Protein AF-V8N412-F1 (afdb_monomer)

Sequence (104 aa):
SGSGHDIRVLETNYDEYALLWDTITKGADTFTMVTLYGRGSGASPALLQKQLRPELLAKFTQTALSQGLAQEDILILPRSGEGVWRAGLAGAGLVVGARWRGLF

pLDDT: mean 70.29, std 17.59, range [34.22, 91.12]

Organism: Ophiophagus hannah (NCBI:txid8665)

Foldseek 3Di:
DDKDKDKDFPDDPPPFKTWIWIWIHDPPWIKIKIKIWTADPDPDLVCRVVRCPVVNVVVSQVVCVVVPFDPVQKDQDRLPDPVCVVVVNNRIRMIMRMDIDDDD

Radius of gyration: 14.3 Å; Cα contacts (8 Å, |Δi|>4): 175; chains: 1; bounding box: 31×26×38 Å

Structure (mmCIF, N/CA/C/O backbone):
data_AF-V8N412-F1
#
_entry.id   AF-V8N412-F1
#
loop_
_atom_site.group_PDB
_atom_site.id
_atom_site.type_symbol
_atom_site.label_atom_id
_atom_site.label_alt_id
_atom_site.label_comp_id
_atom_site.label_asym_id
_atom_site.label_entity_id
_atom_site.label_seq_id
_atom_site.pdbx_PDB_ins_code
_atom_site.Cartn_x
_atom_site.Cartn_y
_atom_site.Cartn_z
_atom_site.occupancy
_atom_site.B_iso_or_equiv
_atom_site.auth_seq_id
_atom_site.auth_comp_id
_atom_site.auth_asym_id
_atom_site.auth_atom_id
_atom_site.pdbx_PDB_model_num
ATOM 1 N N . SER A 1 1 ? 2.601 -8.837 26.308 1.00 54.44 1 SER A N 1
ATOM 2 C CA . SER A 1 1 ? 1.429 -8.474 25.487 1.00 54.44 1 SER A CA 1
ATOM 3 C C . SER A 1 1 ? 1.781 -8.684 24.029 1.00 54.44 1 SER A C 1
ATOM 5 O O . SER A 1 1 ? 2.810 -8.165 23.611 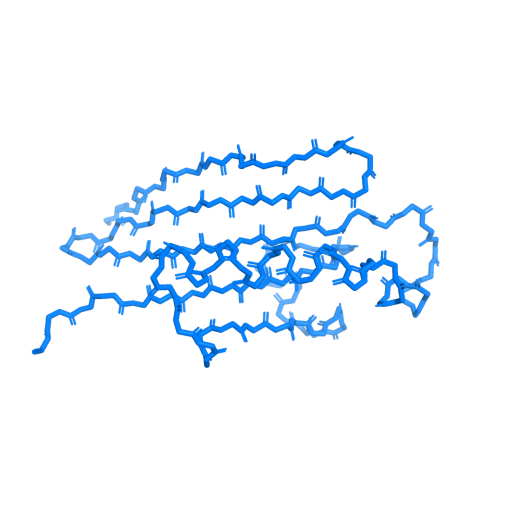1.00 54.44 1 SER A O 1
ATOM 7 N N . GLY A 1 2 ? 1.017 -9.495 23.296 1.00 69.69 2 GLY A N 1
ATOM 8 C CA . GLY A 1 2 ? 1.238 -9.710 21.861 1.00 69.69 2 GLY A CA 1
ATOM 9 C C . GLY A 1 2 ? 0.647 -8.572 21.030 1.00 69.69 2 GLY A C 1
ATOM 10 O O . GLY A 1 2 ? -0.277 -7.900 21.487 1.00 69.69 2 GLY A O 1
ATOM 11 N N . SER A 1 3 ? 1.186 -8.344 19.837 1.00 75.56 3 SER A N 1
ATOM 12 C CA . SER A 1 3 ? 0.517 -7.564 18.794 1.00 75.56 3 SER A CA 1
ATOM 13 C C . SER A 1 3 ? -0.153 -8.515 17.806 1.00 75.56 3 SER A C 1
ATOM 15 O O . SER A 1 3 ? 0.418 -9.547 17.454 1.00 75.56 3 SER A O 1
ATOM 17 N N . GLY A 1 4 ? -1.378 -8.186 17.398 1.00 83.88 4 GLY A N 1
ATOM 18 C CA . GLY A 1 4 ? -2.071 -8.862 16.303 1.00 83.88 4 GLY A CA 1
ATOM 19 C C . GLY A 1 4 ? -1.757 -8.156 14.990 1.00 83.88 4 GLY A C 1
ATOM 20 O O . GLY A 1 4 ? -1.748 -6.929 14.963 1.00 83.88 4 GLY A O 1
ATOM 21 N N . HIS A 1 5 ? -1.489 -8.914 13.932 1.00 84.88 5 HIS A N 1
ATOM 22 C CA . HIS A 1 5 ? -1.239 -8.386 12.588 1.00 84.88 5 HIS A CA 1
ATOM 23 C C . HIS A 1 5 ? -2.239 -9.040 11.631 1.00 84.88 5 HIS A C 1
ATOM 25 O O . HIS A 1 5 ? -2.317 -10.269 11.588 1.00 84.88 5 HIS A O 1
ATOM 31 N N . ASP A 1 6 ? -3.014 -8.240 10.902 1.00 87.69 6 ASP A N 1
ATOM 32 C CA . ASP A 1 6 ? -3.846 -8.684 9.774 1.00 87.69 6 ASP A CA 1
ATOM 33 C C . ASP A 1 6 ? -3.193 -8.175 8.489 1.00 87.69 6 ASP A C 1
ATOM 35 O O . ASP A 1 6 ? -3.386 -7.026 8.087 1.00 87.69 6 ASP A O 1
ATOM 39 N N . ILE A 1 7 ? -2.379 -9.044 7.884 1.00 88.06 7 ILE A N 1
ATOM 40 C CA . ILE A 1 7 ? -1.616 -8.756 6.670 1.00 88.06 7 ILE A CA 1
ATOM 41 C C . ILE A 1 7 ? -2.366 -9.319 5.467 1.00 88.06 7 ILE A C 1
ATOM 43 O O . ILE A 1 7 ? -2.641 -10.519 5.387 1.00 88.06 7 ILE A O 1
ATOM 47 N N . ARG A 1 8 ? -2.610 -8.467 4.472 1.00 90.69 8 ARG A N 1
ATOM 48 C CA . ARG A 1 8 ? -3.240 -8.833 3.204 1.00 90.69 8 ARG A CA 1
ATOM 49 C C . ARG A 1 8 ? -2.365 -8.426 2.035 1.00 90.69 8 ARG A C 1
ATOM 51 O O . ARG A 1 8 ? -1.895 -7.293 1.948 1.00 90.69 8 ARG A O 1
ATOM 58 N N . VAL A 1 9 ? -2.190 -9.349 1.097 1.00 91.12 9 VAL A N 1
ATOM 59 C CA . VAL A 1 9 ? -1.598 -9.037 -0.203 1.00 91.12 9 VAL A CA 1
ATOM 60 C C . VAL A 1 9 ? -2.688 -8.400 -1.054 1.00 91.12 9 VAL A C 1
ATOM 62 O O . VAL A 1 9 ? -3.677 -9.052 -1.378 1.00 91.12 9 VAL A O 1
ATOM 65 N N . LEU A 1 10 ? -2.521 -7.121 -1.380 1.00 90.38 10 LEU A N 1
ATOM 66 C CA . LEU A 1 10 ? -3.453 -6.398 -2.242 1.00 90.38 10 LEU A CA 1
ATOM 67 C C . LEU A 1 10 ? -3.180 -6.705 -3.710 1.00 90.38 10 LEU A C 1
ATOM 69 O O . LEU A 1 10 ? -4.103 -6.922 -4.488 1.00 90.38 10 LEU A O 1
ATOM 73 N N . GLU A 1 11 ? -1.902 -6.726 -4.084 1.00 90.00 11 GLU A N 1
ATOM 74 C CA . GLU A 1 11 ? -1.481 -6.999 -5.450 1.00 90.00 11 GLU A CA 1
ATOM 75 C C . GLU A 1 11 ? -0.065 -7.566 -5.460 1.00 90.00 11 GLU A C 1
ATOM 77 O O . GLU A 1 11 ? 0.793 -7.158 -4.681 1.00 90.00 11 GLU A O 1
ATOM 82 N N . THR A 1 12 ? 0.204 -8.509 -6.349 1.00 88.69 12 THR A N 1
ATOM 83 C CA . THR A 1 12 ? 1.542 -9.054 -6.558 1.00 88.69 12 THR A CA 1
ATOM 84 C C . THR A 1 12 ? 1.590 -9.685 -7.938 1.00 88.69 12 THR A C 1
ATOM 86 O O . THR A 1 12 ? 0.612 -10.292 -8.373 1.00 88.69 12 THR A O 1
ATOM 89 N N . ASN A 1 13 ? 2.724 -9.563 -8.621 1.00 82.44 13 ASN A N 1
ATOM 90 C CA . ASN A 1 13 ? 3.019 -10.392 -9.789 1.00 82.44 13 ASN A CA 1
ATOM 91 C C . ASN A 1 13 ? 3.985 -11.535 -9.451 1.00 82.44 13 ASN A C 1
ATOM 93 O O . ASN A 1 13 ? 4.419 -12.234 -10.356 1.00 82.44 13 ASN A O 1
ATOM 97 N N . TYR A 1 14 ? 4.311 -11.717 -8.163 1.00 79.00 14 TYR A N 1
ATOM 98 C CA . TYR A 1 14 ? 5.242 -12.699 -7.586 1.00 79.00 14 TYR A CA 1
ATOM 99 C C . TYR A 1 14 ? 6.711 -12.567 -8.009 1.00 79.00 14 TYR A C 1
ATOM 101 O O . TYR A 1 14 ? 7.597 -12.844 -7.194 1.00 79.00 14 TYR A O 1
ATOM 109 N N . ASP A 1 15 ? 6.963 -12.091 -9.222 1.00 74.25 15 ASP A N 1
ATOM 110 C CA . ASP A 1 15 ? 8.281 -12.000 -9.837 1.00 74.25 15 ASP A CA 1
ATOM 111 C C . ASP A 1 15 ? 9.014 -10.707 -9.471 1.00 74.25 15 ASP A C 1
ATOM 113 O O . ASP A 1 15 ? 10.211 -10.723 -9.183 1.00 74.25 15 ASP A O 1
ATOM 117 N N . GLU A 1 16 ? 8.300 -9.580 -9.440 1.00 74.56 16 G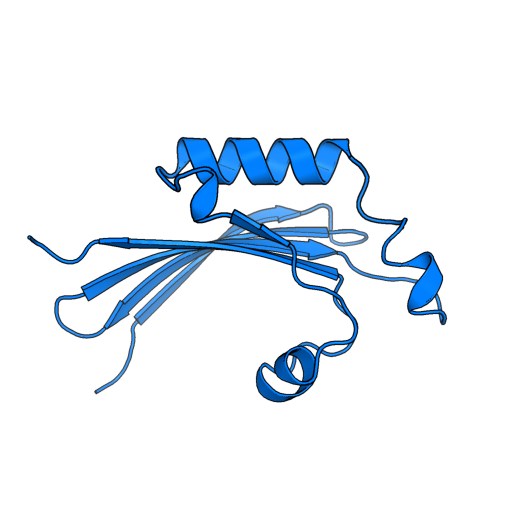LU A N 1
ATOM 118 C CA . GLU A 1 16 ? 8.906 -8.248 -9.355 1.00 74.56 16 GLU A CA 1
ATOM 119 C C . GLU A 1 16 ? 8.471 -7.466 -8.120 1.00 74.56 16 GLU A C 1
ATOM 121 O O . GLU A 1 16 ? 9.267 -6.697 -7.582 1.00 74.56 16 GLU A O 1
ATOM 126 N N . TYR A 1 17 ? 7.228 -7.620 -7.660 1.00 82.19 17 TYR A N 1
ATOM 127 C CA . TYR A 1 17 ? 6.751 -6.874 -6.500 1.00 82.19 17 TYR A CA 1
ATOM 128 C C . TYR A 1 17 ? 5.611 -7.555 -5.757 1.00 82.19 17 TYR A C 1
ATOM 130 O O . TYR A 1 17 ? 4.885 -8.378 -6.309 1.00 82.19 17 TYR A O 1
ATOM 138 N N . ALA A 1 18 ? 5.433 -7.125 -4.511 1.00 85.81 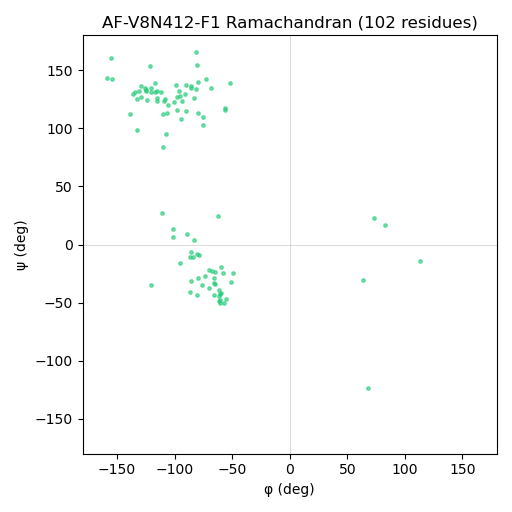18 ALA A N 1
ATOM 139 C CA . ALA A 1 18 ? 4.230 -7.346 -3.729 1.00 85.81 18 ALA A CA 1
ATOM 140 C C . ALA A 1 18 ? 3.826 -6.039 -3.037 1.00 85.81 18 ALA A C 1
ATOM 142 O O . ALA A 1 18 ? 4.655 -5.384 -2.403 1.00 85.81 18 ALA A O 1
ATOM 143 N N . LEU A 1 19 ? 2.553 -5.679 -3.159 1.00 88.81 19 LEU A N 1
ATOM 144 C CA . LEU A 1 19 ? 1.896 -4.584 -2.462 1.00 88.81 19 LEU A CA 1
ATOM 145 C C . LEU A 1 19 ? 0.997 -5.174 -1.377 1.00 88.81 19 LEU A C 1
ATOM 147 O O . LEU A 1 19 ? 0.088 -5.958 -1.660 1.00 88.81 19 LEU A O 1
ATOM 151 N N . LEU A 1 20 ? 1.264 -4.800 -0.133 1.00 90.06 20 LEU A N 1
ATOM 152 C CA . LEU A 1 20 ? 0.579 -5.320 1.037 1.00 90.06 20 LEU A CA 1
ATOM 153 C C . LEU A 1 20 ? -0.090 -4.197 1.809 1.00 90.06 20 LEU A C 1
ATOM 155 O O . LEU A 1 20 ? 0.365 -3.052 1.804 1.00 90.06 20 LEU A O 1
ATOM 159 N N . TRP A 1 21 ? -1.142 -4.577 2.514 1.00 87.88 21 TRP A N 1
ATOM 160 C CA . TRP A 1 21 ? -1.781 -3.793 3.549 1.00 87.88 21 TRP A CA 1
ATOM 161 C C . TRP A 1 21 ? -1.736 -4.582 4.848 1.00 87.88 21 TRP A C 1
ATOM 163 O O . TRP A 1 21 ? -1.995 -5.782 4.849 1.00 87.88 21 TRP A O 1
ATOM 173 N N . ASP A 1 22 ? -1.381 -3.912 5.931 1.00 88.31 22 ASP A N 1
ATOM 174 C CA . ASP A 1 22 ? -1.275 -4.501 7.255 1.00 88.31 22 ASP A CA 1
ATOM 175 C C . ASP A 1 22 ? -2.013 -3.625 8.265 1.00 88.31 22 ASP A C 1
ATOM 177 O O . ASP A 1 22 ? -1.858 -2.398 8.290 1.00 88.31 22 ASP A O 1
ATOM 181 N N . THR A 1 23 ? -2.831 -4.273 9.088 1.00 87.62 23 THR A N 1
ATOM 182 C CA . THR A 1 23 ? -3.429 -3.672 10.275 1.00 87.62 23 THR A CA 1
ATOM 183 C C . THR A 1 23 ? -2.807 -4.291 11.514 1.00 87.62 23 THR A C 1
ATOM 185 O O . THR A 1 23 ? -3.053 -5.453 11.845 1.00 87.62 23 THR A O 1
ATOM 188 N N . ILE A 1 24 ? -2.048 -3.481 12.244 1.00 85.50 24 ILE A N 1
ATOM 189 C CA . ILE A 1 24 ? -1.367 -3.901 13.464 1.00 85.50 24 ILE A CA 1
ATOM 190 C C . ILE A 1 24 ? -2.185 -3.414 14.652 1.00 85.50 24 ILE A C 1
ATOM 192 O O . ILE A 1 24 ? -2.412 -2.218 14.805 1.00 85.50 24 ILE A O 1
ATOM 196 N N . THR A 1 25 ? -2.600 -4.328 15.522 1.00 86.06 25 THR A N 1
ATOM 197 C CA . THR A 1 25 ? -3.303 -4.006 16.769 1.00 86.06 25 THR A CA 1
ATOM 198 C C . THR A 1 25 ? -2.391 -4.284 17.956 1.00 86.06 25 THR A C 1
ATOM 200 O O . THR A 1 25 ? -1.900 -5.403 18.134 1.00 86.06 25 THR A O 1
ATOM 203 N N . LYS A 1 26 ? -2.154 -3.273 18.795 1.00 81.94 26 LYS A N 1
ATOM 204 C CA . LYS A 1 26 ? -1.335 -3.378 20.008 1.00 81.94 26 LYS A CA 1
ATOM 205 C C . LYS A 1 26 ? -2.072 -2.730 21.178 1.00 81.94 26 LYS A C 1
ATOM 207 O O . LYS A 1 26 ? -2.027 -1.521 21.363 1.00 81.94 26 LYS A O 1
ATOM 212 N N . GLY A 1 27 ? -2.730 -3.545 22.000 1.00 82.94 27 GLY A N 1
ATOM 213 C CA . GLY A 1 27 ? -3.590 -3.027 23.068 1.00 82.94 27 GLY A CA 1
ATOM 214 C C . GLY A 1 27 ? -4.827 -2.346 22.479 1.00 82.94 27 GLY A C 1
ATOM 215 O O . GLY A 1 27 ? -5.554 -2.982 21.724 1.00 82.94 27 GLY A O 1
ATOM 216 N N . ALA A 1 28 ? -5.051 -1.075 22.819 1.00 78.69 28 ALA A N 1
ATOM 217 C CA . ALA A 1 28 ? -6.118 -0.256 22.233 1.00 78.69 28 ALA A CA 1
ATOM 218 C C . ALA A 1 28 ? -5.696 0.441 20.925 1.00 78.69 28 ALA A C 1
ATOM 220 O O . ALA A 1 28 ? -6.541 0.993 20.224 1.00 78.69 28 ALA A O 1
ATOM 221 N N . ASP A 1 29 ? -4.403 0.412 20.591 1.00 80.44 29 ASP A N 1
ATOM 222 C CA . ASP A 1 29 ? -3.869 1.114 19.430 1.00 80.44 29 ASP A CA 1
ATOM 223 C C . ASP A 1 29 ? -3.995 0.266 18.167 1.00 80.44 29 ASP A C 1
ATOM 225 O O . ASP A 1 29 ? -3.659 -0.923 18.162 1.00 80.44 29 ASP A O 1
ATOM 229 N N . THR A 1 30 ? -4.425 0.905 17.079 1.00 81.88 30 THR A N 1
ATOM 230 C CA . THR A 1 30 ? -4.445 0.316 15.737 1.00 81.88 30 THR A CA 1
ATOM 231 C C . THR A 1 30 ? -3.581 1.148 14.796 1.00 81.88 30 THR A C 1
ATOM 233 O O . THR A 1 30 ? -3.700 2.373 14.730 1.00 81.88 30 THR A O 1
ATOM 236 N N . PHE A 1 31 ? -2.710 0.471 14.057 1.00 82.94 31 PHE A N 1
ATOM 237 C CA . PHE A 1 31 ? -1.819 1.057 13.067 1.00 82.94 31 PHE A CA 1
ATOM 238 C C . PHE A 1 31 ? -2.173 0.494 11.700 1.00 82.94 31 PHE A C 1
ATOM 240 O O . PHE A 1 31 ? -2.418 -0.704 11.564 1.00 82.94 31 PHE A O 1
ATOM 247 N N . THR A 1 32 ? -2.158 1.356 10.691 1.00 83.12 32 THR A N 1
ATOM 248 C CA . THR A 1 32 ? -2.322 0.941 9.302 1.00 83.12 32 THR A CA 1
ATOM 249 C C . THR A 1 32 ? -1.017 1.161 8.567 1.00 83.12 32 THR A C 1
ATOM 251 O O . THR A 1 32 ? -0.432 2.245 8.641 1.00 83.12 32 THR A O 1
ATOM 254 N N . MET A 1 33 ? -0.585 0.133 7.848 1.00 85.12 33 MET A N 1
ATOM 255 C CA . MET A 1 33 ? 0.616 0.165 7.036 1.00 85.12 33 MET A CA 1
ATOM 256 C C . MET A 1 33 ? 0.306 -0.324 5.623 1.00 85.12 33 MET A C 1
ATOM 258 O O . MET A 1 33 ? -0.403 -1.309 5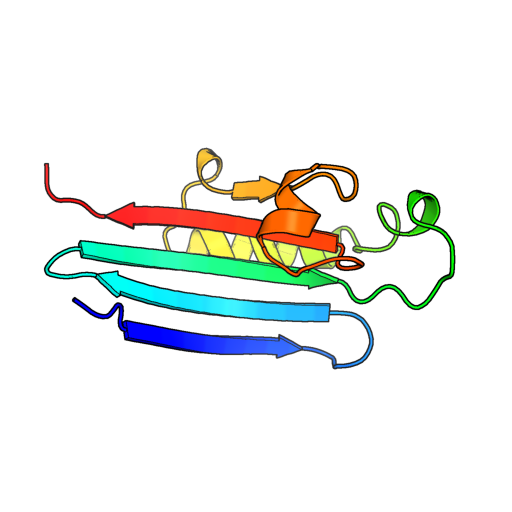.429 1.00 85.12 33 MET A O 1
ATOM 262 N N . VAL A 1 34 ? 0.835 0.375 4.625 1.00 84.94 34 VAL A N 1
ATOM 263 C CA . VAL A 1 34 ? 0.882 -0.089 3.238 1.00 84.94 34 VAL A CA 1
ATOM 264 C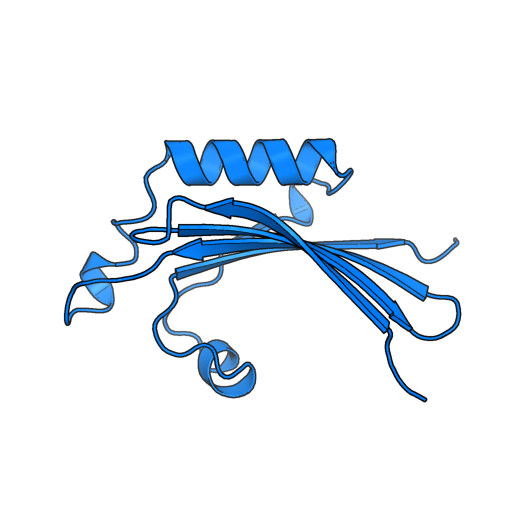 C . VAL A 1 34 ? 2.346 -0.255 2.876 1.00 84.94 34 VAL A C 1
ATOM 266 O O . VAL A 1 34 ? 3.156 0.638 3.127 1.00 84.94 34 VAL A O 1
ATOM 269 N N . THR A 1 35 ? 2.688 -1.394 2.286 1.00 86.44 35 THR A N 1
ATOM 270 C CA . THR A 1 35 ? 4.079 -1.769 2.038 1.00 86.44 35 THR A CA 1
ATOM 271 C C . THR A 1 35 ? 4.244 -2.267 0.613 1.00 86.44 35 THR A C 1
ATOM 273 O O . THR A 1 35 ? 3.566 -3.207 0.205 1.00 86.44 35 THR A O 1
ATOM 276 N N . LEU A 1 36 ? 5.167 -1.668 -0.140 1.00 84.06 36 LEU A N 1
ATOM 277 C CA . LEU A 1 36 ? 5.585 -2.149 -1.455 1.00 84.06 36 LEU A CA 1
ATOM 278 C C . LEU A 1 36 ? 6.975 -2.776 -1.344 1.00 84.06 36 LEU A C 1
ATOM 280 O O . LEU A 1 36 ? 7.966 -2.076 -1.121 1.00 84.06 36 LEU A O 1
ATOM 284 N N . TYR A 1 37 ? 7.046 -4.089 -1.546 1.00 79.44 37 TYR A N 1
ATOM 285 C CA . TYR A 1 37 ? 8.298 -4.812 -1.728 1.00 79.44 37 TYR A CA 1
ATOM 286 C C . TYR A 1 37 ? 8.604 -4.932 -3.214 1.00 79.44 37 TYR A C 1
ATOM 288 O O . TYR A 1 37 ? 7.813 -5.502 -3.956 1.00 79.44 37 TYR A O 1
ATOM 296 N N . GLY A 1 38 ? 9.770 -4.458 -3.641 1.00 73.62 38 GLY A N 1
ATOM 297 C CA . GLY A 1 38 ? 10.364 -4.792 -4.932 1.00 73.62 38 GLY A CA 1
ATOM 298 C C . GLY A 1 38 ? 11.352 -5.948 -4.793 1.00 73.62 38 GLY A C 1
ATOM 299 O O . GLY A 1 38 ? 12.278 -5.880 -3.976 1.00 73.62 38 GLY A O 1
ATOM 300 N N . ARG A 1 39 ? 11.192 -6.986 -5.614 1.00 68.25 39 ARG A N 1
ATOM 301 C CA . ARG A 1 39 ? 12.157 -8.077 -5.766 1.00 68.25 39 ARG A CA 1
ATOM 302 C C . ARG A 1 39 ? 13.237 -7.639 -6.740 1.00 68.25 39 ARG A C 1
ATOM 304 O O . ARG A 1 39 ? 12.959 -7.195 -7.848 1.00 68.25 39 ARG A O 1
ATOM 311 N N . GLY A 1 40 ? 14.485 -7.745 -6.305 1.00 56.91 40 GLY A N 1
ATOM 312 C CA . GLY A 1 40 ? 15.620 -7.524 -7.177 1.00 56.91 40 GLY A CA 1
ATOM 313 C C . GLY A 1 40 ? 16.191 -8.811 -7.711 1.00 56.91 40 GLY A C 1
ATOM 314 O O . GLY A 1 40 ? 16.725 -9.591 -6.934 1.00 56.91 40 GLY A O 1
ATOM 315 N N . SER A 1 41 ? 16.135 -9.016 -9.021 1.00 49.16 41 SER A N 1
ATOM 316 C CA . SER A 1 41 ? 16.745 -10.176 -9.680 1.00 49.16 41 SER A CA 1
ATOM 317 C C . SER A 1 41 ? 18.208 -9.956 -10.098 1.00 49.16 41 SER A C 1
ATOM 319 O O . SER A 1 41 ? 18.780 -10.799 -10.779 1.00 49.16 41 SER A O 1
ATOM 321 N N . GLY A 1 42 ? 18.854 -8.853 -9.695 1.00 45.28 42 GLY A N 1
ATOM 322 C CA . GLY A 1 42 ? 20.206 -8.505 -10.145 1.00 45.28 42 GLY A CA 1
ATOM 323 C C . GLY A 1 42 ? 21.190 -8.251 -9.006 1.00 45.28 42 GLY A C 1
ATOM 324 O O . GLY A 1 42 ? 20.894 -7.504 -8.078 1.00 45.28 42 GLY A O 1
ATOM 325 N N . ALA A 1 43 ? 22.392 -8.820 -9.133 1.00 41.22 43 ALA A N 1
ATOM 326 C CA . ALA A 1 43 ? 23.531 -8.774 -8.209 1.00 41.22 43 ALA A CA 1
ATOM 327 C C . ALA A 1 43 ? 24.147 -7.372 -7.944 1.00 41.22 43 ALA A C 1
ATOM 329 O O . ALA A 1 43 ? 25.320 -7.273 -7.593 1.00 41.22 43 ALA A O 1
ATOM 330 N N . SER A 1 44 ? 23.396 -6.274 -8.109 1.00 46.09 44 SER A N 1
ATOM 331 C CA . SER A 1 44 ? 23.890 -4.912 -7.872 1.00 46.09 44 SER A CA 1
ATOM 332 C C . SER A 1 44 ? 22.862 -4.027 -7.147 1.00 46.09 44 SER A C 1
ATOM 334 O O . SER A 1 44 ? 21.853 -3.634 -7.742 1.00 46.09 44 SER A O 1
ATOM 336 N N . PRO A 1 45 ? 23.126 -3.635 -5.884 1.00 48.16 45 PRO A N 1
ATOM 337 C CA . PRO A 1 45 ? 22.261 -2.751 -5.094 1.00 48.16 45 PRO A CA 1
ATOM 338 C C . PRO A 1 45 ? 21.996 -1.375 -5.733 1.00 48.16 45 PRO A C 1
ATOM 340 O O . PRO A 1 45 ? 20.957 -0.769 -5.470 1.00 48.16 45 PRO A O 1
ATOM 343 N N . ALA A 1 46 ? 22.895 -0.895 -6.601 1.00 47.00 46 ALA A N 1
ATOM 344 C CA . ALA A 1 46 ? 22.794 0.417 -7.245 1.00 47.00 46 ALA A CA 1
ATOM 345 C C . ALA A 1 46 ? 21.832 0.447 -8.451 1.00 47.00 46 ALA A C 1
ATOM 347 O O . ALA A 1 46 ? 21.213 1.473 -8.723 1.00 47.00 46 ALA A O 1
ATOM 348 N N . LEU A 1 47 ? 21.650 -0.673 -9.163 1.00 42.84 47 LEU A N 1
ATOM 349 C CA . LEU A 1 47 ? 20.723 -0.760 -10.310 1.00 42.84 47 LEU A CA 1
ATOM 350 C C . LEU A 1 47 ? 19.278 -1.044 -9.892 1.00 42.84 47 LEU A C 1
ATOM 352 O O . LEU A 1 47 ? 18.334 -0.916 -10.666 1.00 42.84 47 LEU A O 1
ATOM 356 N N . LEU A 1 48 ? 19.117 -1.393 -8.628 1.00 48.91 48 LEU A N 1
ATOM 357 C CA . LEU A 1 48 ? 17.891 -1.871 -8.040 1.00 48.91 48 LEU A CA 1
ATOM 358 C C . LEU A 1 48 ? 16.979 -0.721 -7.580 1.00 48.91 48 LEU A C 1
ATOM 360 O O . LEU A 1 48 ? 15.753 -0.805 -7.656 1.00 48.91 48 LEU A O 1
ATOM 364 N N . GLN A 1 49 ? 17.559 0.408 -7.170 1.00 46.94 49 GLN A N 1
ATOM 365 C CA . GLN A 1 49 ? 16.809 1.639 -6.897 1.00 46.94 49 GLN A CA 1
ATOM 366 C C . GLN A 1 49 ? 16.153 2.213 -8.171 1.00 46.94 49 GLN A C 1
ATOM 368 O O . GLN A 1 49 ? 15.121 2.868 -8.084 1.00 46.94 49 GLN A O 1
ATOM 373 N N . LYS A 1 50 ? 16.691 1.874 -9.354 1.00 50.28 50 LYS A N 1
ATOM 374 C CA . LYS A 1 50 ? 16.107 2.171 -10.673 1.00 50.28 50 LYS A CA 1
ATOM 375 C C . LYS A 1 50 ? 14.988 1.210 -11.112 1.00 50.28 50 LYS A C 1
ATOM 377 O O . LYS A 1 50 ? 14.372 1.468 -12.139 1.00 50.28 50 LYS A O 1
ATOM 382 N N . GLN A 1 51 ? 14.731 0.112 -10.391 1.00 58.53 51 GLN A N 1
ATOM 383 C CA . GLN A 1 51 ? 13.838 -0.962 -10.861 1.00 58.53 51 GLN A CA 1
ATOM 384 C C . GLN A 1 51 ? 12.385 -0.888 -10.378 1.00 58.53 51 GLN A C 1
ATOM 386 O O . GLN A 1 51 ? 11.532 -1.538 -10.979 1.00 58.53 51 GLN A O 1
ATOM 391 N N . LEU A 1 52 ? 12.055 -0.100 -9.347 1.00 65.12 52 LEU A N 1
ATOM 392 C CA . LEU A 1 52 ? 10.642 0.160 -9.051 1.00 65.12 52 LEU A CA 1
ATOM 393 C C . LEU A 1 52 ? 10.124 1.161 -10.083 1.00 65.12 52 LEU A C 1
ATOM 395 O O . LEU A 1 52 ? 10.432 2.350 -10.015 1.00 65.12 52 LEU A O 1
ATOM 399 N N . ARG A 1 53 ? 9.380 0.652 -11.073 1.00 74.06 53 ARG A N 1
ATOM 400 C CA . ARG A 1 53 ? 8.770 1.471 -12.127 1.00 74.06 53 ARG A CA 1
ATOM 401 C C . ARG A 1 53 ? 7.973 2.621 -11.486 1.00 74.06 53 ARG A C 1
ATOM 403 O O . ARG A 1 53 ? 7.260 2.364 -10.513 1.00 74.06 53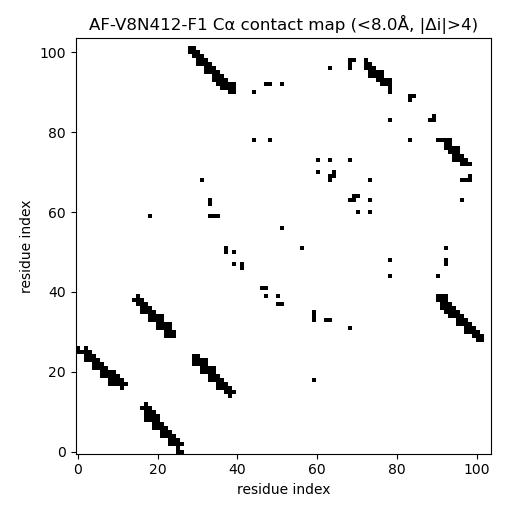 ARG A O 1
ATOM 410 N N . PRO A 1 54 ? 8.025 3.855 -12.025 1.00 81.25 54 PRO A N 1
ATOM 411 C CA . PRO A 1 54 ? 7.247 4.985 -11.506 1.00 81.25 54 PRO A CA 1
ATOM 412 C C . PRO A 1 54 ? 5.755 4.673 -11.340 1.00 81.25 54 PRO A C 1
ATOM 414 O O . PRO A 1 54 ? 5.122 5.141 -10.402 1.00 81.25 54 PRO A O 1
ATOM 417 N N . GLU A 1 55 ? 5.215 3.813 -12.203 1.00 82.94 55 GLU A N 1
ATOM 418 C CA . GLU A 1 55 ? 3.839 3.317 -12.138 1.00 82.94 55 GLU A CA 1
ATOM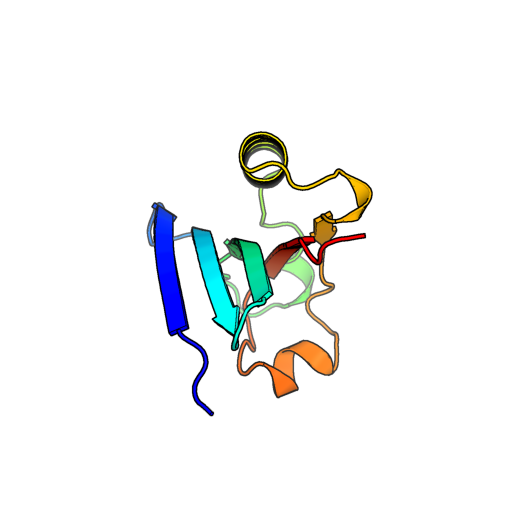 419 C C . GLU A 1 55 ? 3.534 2.538 -10.848 1.00 82.94 55 GLU A C 1
ATOM 421 O O . GLU A 1 55 ? 2.466 2.709 -10.264 1.00 82.94 55 GLU A O 1
ATOM 426 N N . LEU A 1 56 ? 4.474 1.718 -10.361 1.00 81.94 56 LEU A N 1
ATOM 427 C CA . LEU A 1 56 ? 4.315 0.974 -9.105 1.00 81.94 56 LEU A CA 1
ATOM 428 C C . LEU A 1 56 ? 4.357 1.912 -7.898 1.00 81.94 56 LEU A C 1
ATOM 430 O O . LEU A 1 56 ? 3.593 1.727 -6.955 1.00 81.94 56 LEU A O 1
ATOM 434 N N . LEU A 1 57 ? 5.208 2.941 -7.946 1.00 83.69 57 LEU A N 1
ATOM 435 C CA . LEU A 1 57 ? 5.248 3.984 -6.920 1.00 83.69 57 LEU A CA 1
ATOM 436 C C . LEU A 1 57 ? 3.957 4.806 -6.915 1.00 83.69 57 LEU A C 1
ATOM 438 O O . LEU A 1 57 ? 3.404 5.058 -5.850 1.00 83.69 57 LEU A O 1
ATOM 442 N N . ALA A 1 58 ? 3.442 5.178 -8.089 1.00 87.94 58 ALA A N 1
ATOM 443 C CA . ALA A 1 58 ? 2.176 5.891 -8.207 1.00 87.94 58 ALA A CA 1
ATOM 444 C C . ALA A 1 58 ? 1.013 5.052 -7.662 1.00 87.94 58 ALA A C 1
ATOM 446 O O . ALA A 1 58 ? 0.204 5.562 -6.888 1.00 87.94 58 ALA A O 1
ATOM 447 N N . LYS A 1 59 ? 0.972 3.756 -7.998 1.00 87.75 59 LYS A N 1
ATOM 448 C CA . LYS A 1 59 ? -0.017 2.814 -7.467 1.00 87.75 59 LYS A CA 1
ATOM 449 C C . LYS A 1 59 ? 0.079 2.704 -5.950 1.00 87.75 59 LYS A C 1
ATOM 451 O O . LYS A 1 59 ? -0.927 2.874 -5.275 1.00 87.75 59 LYS A O 1
ATOM 456 N N . PHE A 1 60 ? 1.275 2.480 -5.413 1.00 88.12 60 PHE A N 1
ATOM 457 C CA . PHE A 1 60 ? 1.499 2.427 -3.971 1.00 88.12 60 PHE A CA 1
ATOM 458 C C . PHE A 1 60 ? 1.020 3.710 -3.272 1.00 88.12 60 PHE A C 1
ATOM 460 O O . PHE A 1 60 ? 0.284 3.620 -2.293 1.00 88.12 60 PHE A O 1
ATOM 467 N N . THR A 1 61 ? 1.359 4.888 -3.805 1.00 88.00 61 THR A N 1
ATOM 468 C CA . THR A 1 61 ? 0.907 6.178 -3.265 1.00 88.00 61 THR A CA 1
ATOM 469 C C . THR A 1 61 ? -0.614 6.286 -3.296 1.00 88.00 61 THR A C 1
ATOM 471 O O . THR A 1 61 ? -1.224 6.612 -2.284 1.00 88.00 61 THR A O 1
ATOM 474 N N . GLN A 1 62 ? -1.256 5.955 -4.420 1.00 91.00 62 GLN A N 1
ATOM 475 C CA . GLN A 1 62 ? -2.718 5.965 -4.524 1.00 91.00 62 GLN A CA 1
ATOM 476 C C . GLN A 1 62 ? -3.370 4.990 -3.541 1.00 91.00 62 GLN A C 1
ATOM 478 O O . GLN A 1 62 ? -4.346 5.346 -2.883 1.00 91.00 62 GLN A O 1
ATOM 483 N N . THR A 1 63 ? -2.820 3.783 -3.396 1.00 89.19 63 THR A N 1
ATOM 484 C CA . THR A 1 63 ? -3.289 2.805 -2.415 1.00 89.19 63 THR A CA 1
ATOM 485 C C . THR A 1 63 ? -3.149 3.355 -1.002 1.00 89.19 63 THR A C 1
ATOM 487 O O . THR A 1 63 ? -4.128 3.337 -0.263 1.00 89.19 63 THR A O 1
ATOM 490 N N . ALA A 1 64 ? -1.993 3.909 -0.639 1.00 87.25 64 ALA A N 1
ATOM 491 C CA . ALA A 1 64 ? -1.769 4.494 0.675 1.00 87.25 64 ALA A CA 1
ATOM 492 C C . ALA A 1 64 ? -2.792 5.601 0.986 1.00 87.25 64 ALA A C 1
ATOM 494 O O . ALA A 1 64 ? -3.487 5.532 2.002 1.00 87.25 64 ALA A O 1
ATOM 495 N N . LEU A 1 65 ? -2.967 6.551 0.064 1.00 89.06 65 LEU A N 1
ATOM 496 C CA . LEU A 1 65 ? -3.950 7.629 0.192 1.00 89.06 65 LEU A CA 1
ATOM 497 C C . LEU A 1 65 ? -5.386 7.088 0.315 1.00 89.06 65 LEU A C 1
ATOM 499 O O . LEU A 1 65 ? -6.148 7.547 1.164 1.00 89.06 65 LEU A O 1
ATOM 503 N N . SER A 1 66 ? -5.754 6.069 -0.473 1.00 88.75 66 SER A N 1
ATOM 504 C CA . SER A 1 66 ? -7.086 5.442 -0.407 1.00 88.75 66 SER A CA 1
ATOM 505 C C . SER A 1 66 ? -7.354 4.722 0.920 1.00 88.75 66 SER A C 1
ATOM 507 O O . SER A 1 66 ? -8.496 4.667 1.368 1.00 88.75 66 SER A O 1
ATOM 509 N N . GLN A 1 67 ? -6.300 4.223 1.575 1.00 83.88 67 GLN A N 1
ATOM 510 C CA . GLN A 1 67 ? -6.354 3.623 2.913 1.00 83.88 67 GLN A CA 1
ATOM 511 C C . GLN A 1 67 ? -6.300 4.681 4.031 1.00 83.88 67 GLN A C 1
ATOM 513 O O . GLN A 1 67 ? -6.279 4.348 5.215 1.00 83.88 67 GLN A O 1
ATOM 518 N N . GLY A 1 68 ? -6.295 5.969 3.672 1.00 85.00 68 GLY A N 1
ATOM 519 C CA . GLY A 1 68 ? -6.321 7.087 4.606 1.00 85.00 68 GLY A CA 1
ATOM 520 C C . GLY A 1 68 ? -4.957 7.465 5.180 1.00 85.00 68 GL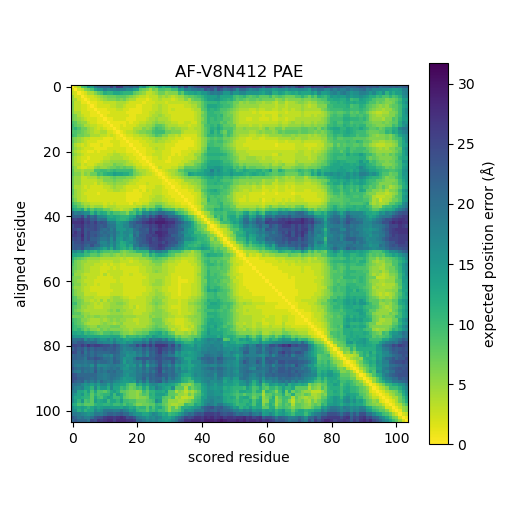Y A C 1
ATOM 521 O O . GLY A 1 68 ? -4.922 8.165 6.191 1.00 85.00 68 GLY A O 1
ATOM 522 N N . LEU A 1 69 ? -3.849 7.024 4.581 1.00 85.06 69 LEU A N 1
ATOM 523 C CA . LEU A 1 69 ? -2.516 7.555 4.886 1.00 85.06 69 LEU A CA 1
ATOM 524 C C . LEU A 1 69 ? -2.390 8.962 4.293 1.00 85.06 69 LEU A C 1
ATOM 526 O O . LEU A 1 69 ? -2.920 9.221 3.213 1.00 85.06 69 LEU A O 1
ATOM 530 N N . ALA A 1 70 ? -1.718 9.872 4.992 1.00 84.38 70 ALA A N 1
ATOM 531 C CA . ALA A 1 70 ? -1.395 11.179 4.436 1.00 84.38 70 ALA A CA 1
ATOM 532 C C . ALA A 1 70 ? -0.143 11.093 3.545 1.00 84.38 70 ALA A C 1
ATOM 534 O O . ALA A 1 70 ? 0.597 10.108 3.575 1.00 84.38 70 ALA A O 1
ATOM 535 N N . GLN A 1 71 ? 0.111 12.121 2.733 1.00 82.75 71 GLN A N 1
ATOM 536 C CA . GLN A 1 71 ? 1.275 12.125 1.842 1.00 82.75 71 GLN A CA 1
ATOM 537 C C . GLN A 1 71 ? 2.589 12.138 2.641 1.00 82.75 71 GLN A C 1
ATOM 539 O O . GLN A 1 71 ? 3.572 11.530 2.228 1.00 82.75 71 GLN A O 1
ATOM 544 N N . GLU A 1 72 ? 2.592 12.811 3.789 1.00 81.69 72 GLU A N 1
ATOM 545 C CA . GLU A 1 72 ? 3.700 12.876 4.742 1.00 81.69 72 GLU A CA 1
ATOM 546 C C . GLU A 1 72 ? 3.960 11.554 5.482 1.00 81.69 72 GLU A C 1
ATOM 548 O O . GLU A 1 72 ? 5.080 11.319 5.930 1.00 81.69 72 GLU A O 1
ATOM 553 N N . ASP A 1 73 ? 2.960 10.671 5.556 1.00 79.12 73 ASP A N 1
ATOM 554 C CA . ASP A 1 73 ? 3.074 9.344 6.176 1.00 79.12 73 ASP A CA 1
ATOM 555 C C . ASP A 1 73 ? 3.764 8.328 5.244 1.00 79.12 73 ASP A C 1
ATOM 557 O O . ASP A 1 73 ? 4.063 7.198 5.645 1.00 79.12 73 ASP A O 1
ATOM 561 N N . ILE A 1 74 ? 3.991 8.706 3.981 1.00 79.75 74 ILE A N 1
ATOM 562 C CA . ILE A 1 74 ? 4.607 7.871 2.952 1.00 79.75 74 ILE A CA 1
ATOM 563 C C . ILE A 1 74 ? 6.125 8.069 2.951 1.00 79.75 74 ILE A C 1
ATOM 565 O O . ILE A 1 74 ? 6.647 9.118 2.573 1.00 79.75 74 ILE A O 1
ATOM 569 N N . LEU A 1 75 ? 6.848 7.006 3.296 1.00 77.62 75 LEU A N 1
ATOM 570 C CA . LEU A 1 75 ? 8.301 6.987 3.380 1.00 77.62 75 LEU A CA 1
ATOM 571 C C . LEU A 1 75 ? 8.897 6.039 2.333 1.00 77.62 75 LEU A C 1
ATOM 573 O O . LEU A 1 75 ? 8.627 4.836 2.296 1.00 77.62 75 LEU A O 1
ATOM 577 N N . ILE A 1 76 ? 9.780 6.580 1.495 1.00 72.94 76 ILE A N 1
ATOM 578 C CA . ILE A 1 76 ? 10.599 5.795 0.568 1.00 72.94 76 ILE A CA 1
ATOM 579 C C . ILE A 1 76 ? 11.938 5.533 1.246 1.00 72.94 76 ILE A C 1
ATOM 581 O O . ILE A 1 76 ? 12.751 6.444 1.410 1.00 72.94 76 ILE A O 1
ATOM 585 N N . LEU A 1 77 ? 12.172 4.286 1.656 1.00 69.12 77 LEU A N 1
ATOM 586 C CA . LEU A 1 77 ? 13.387 3.940 2.382 1.00 69.12 77 LEU A CA 1
ATOM 587 C C . LEU A 1 77 ? 14.564 3.737 1.413 1.00 69.12 77 LEU A C 1
ATOM 589 O O . LEU A 1 77 ? 14.437 3.023 0.410 1.00 69.12 77 LEU A O 1
ATOM 593 N N . PRO A 1 78 ? 15.744 4.317 1.699 1.00 60.50 78 PRO A N 1
ATOM 594 C CA . PRO A 1 78 ? 16.948 4.005 0.945 1.00 60.50 78 PRO A CA 1
ATOM 595 C C . PRO A 1 78 ? 17.386 2.559 1.233 1.00 60.50 78 PRO A C 1
ATOM 597 O O . PRO A 1 78 ? 17.461 2.137 2.386 1.00 60.50 78 PRO A O 1
ATOM 600 N N . ARG A 1 79 ? 17.733 1.798 0.183 1.00 56.69 79 ARG A N 1
ATOM 601 C CA . ARG A 1 79 ? 18.141 0.377 0.289 1.00 56.69 79 ARG A CA 1
ATOM 602 C C . ARG A 1 79 ? 19.383 0.136 1.159 1.00 56.69 79 ARG A C 1
ATOM 604 O O . ARG A 1 79 ? 19.616 -0.994 1.568 1.00 56.69 79 ARG A O 1
ATOM 611 N N . SER A 1 80 ? 20.196 1.162 1.404 1.00 52.06 80 SER A N 1
ATOM 612 C CA . SER A 1 80 ? 21.501 1.060 2.070 1.00 52.06 80 SER A CA 1
ATOM 613 C C . SER A 1 80 ? 21.506 1.485 3.545 1.00 52.06 80 SER A C 1
ATOM 615 O O . SER A 1 80 ? 22.577 1.675 4.113 1.00 52.06 80 SER A O 1
ATOM 617 N N . GLY A 1 81 ? 20.346 1.653 4.185 1.00 44.69 81 GLY A N 1
ATOM 618 C CA . GLY A 1 81 ? 20.283 2.023 5.603 1.00 44.69 81 GLY A CA 1
ATOM 619 C C . GLY A 1 81 ? 20.509 0.839 6.550 1.00 44.69 81 GLY A C 1
ATOM 620 O O . GLY A 1 81 ? 19.948 -0.235 6.350 1.00 44.69 81 GLY A O 1
ATOM 621 N N . GLU A 1 82 ? 21.250 1.056 7.640 1.00 46.09 82 GLU A N 1
ATOM 622 C CA . GLU A 1 82 ? 21.459 0.113 8.759 1.00 46.09 82 GLU A CA 1
ATOM 623 C C . GLU A 1 82 ? 20.137 -0.490 9.308 1.00 46.09 82 GLU A C 1
ATOM 625 O O . GLU A 1 82 ? 20.103 -1.614 9.812 1.00 46.09 82 GLU A O 1
ATOM 630 N N . GLY A 1 83 ? 19.010 0.212 9.121 1.00 48.88 83 GLY A N 1
ATOM 631 C CA . GLY A 1 83 ? 17.657 -0.249 9.455 1.00 48.88 83 GLY A CA 1
ATOM 632 C C . GLY A 1 83 ? 17.124 -1.423 8.617 1.00 48.88 83 GLY A C 1
ATOM 633 O O . GLY A 1 83 ? 16.285 -2.174 9.112 1.00 48.88 83 GLY A O 1
ATOM 634 N N . VAL A 1 84 ? 17.640 -1.651 7.400 1.00 49.12 84 VAL A N 1
ATOM 635 C CA . VAL A 1 84 ? 17.286 -2.818 6.561 1.00 49.12 84 VAL A CA 1
ATOM 636 C C . VAL A 1 84 ? 17.770 -4.125 7.210 1.00 49.12 84 VAL A C 1
ATOM 638 O O . VAL A 1 84 ? 17.090 -5.150 7.133 1.00 49.12 84 VAL A O 1
ATOM 641 N N . TRP A 1 85 ? 18.902 -4.076 7.922 1.00 38.22 85 TRP A N 1
ATOM 642 C CA . TRP A 1 85 ? 19.481 -5.222 8.631 1.00 38.22 85 TRP A CA 1
ATOM 643 C C . TRP A 1 85 ? 18.744 -5.544 9.934 1.00 38.22 85 TRP A C 1
ATOM 645 O O . TRP A 1 85 ? 18.572 -6.715 10.260 1.00 38.22 85 TRP A O 1
ATOM 655 N N . ARG A 1 86 ? 18.247 -4.526 10.652 1.00 37.84 86 ARG A N 1
ATOM 656 C CA . ARG A 1 86 ? 17.477 -4.724 11.896 1.00 37.84 86 ARG A CA 1
ATOM 657 C C . ARG A 1 86 ? 16.062 -5.260 11.663 1.00 37.84 86 ARG A C 1
ATOM 659 O O . ARG A 1 86 ? 15.536 -5.940 12.535 1.00 37.84 86 ARG A O 1
ATOM 666 N N . ALA A 1 87 ? 15.468 -4.986 10.502 1.00 49.16 87 ALA A N 1
ATOM 667 C CA . ALA A 1 87 ? 14.156 -5.513 10.121 1.00 49.16 87 ALA A CA 1
ATOM 668 C C . ALA A 1 87 ? 14.211 -6.911 9.466 1.00 49.16 87 ALA A C 1
ATOM 670 O O . ALA A 1 87 ? 13.163 -7.489 9.196 1.00 49.16 87 ALA A O 1
ATOM 671 N N . GLY A 1 88 ? 15.405 -7.458 9.190 1.00 41.12 88 GLY A N 1
ATOM 672 C CA . GLY A 1 88 ? 15.565 -8.744 8.496 1.00 41.12 88 GLY A CA 1
ATOM 673 C C . GLY A 1 88 ? 15.242 -8.703 6.993 1.00 41.12 88 GLY A C 1
ATOM 674 O O . GLY A 1 88 ? 14.924 -9.734 6.412 1.00 41.12 88 GLY A O 1
ATOM 675 N N . LEU A 1 89 ? 15.313 -7.529 6.350 1.00 49.53 89 LEU A N 1
ATOM 676 C CA . LEU A 1 89 ? 14.800 -7.286 4.987 1.00 49.53 89 LEU A CA 1
ATOM 677 C C . LEU A 1 89 ? 15.905 -7.058 3.935 1.00 49.53 89 LEU A C 1
ATOM 679 O O . LEU A 1 89 ? 15.689 -6.375 2.930 1.00 49.53 89 LEU A O 1
ATOM 683 N N . ALA A 1 90 ? 17.100 -7.615 4.149 1.00 38.72 90 ALA A N 1
ATOM 684 C CA . ALA A 1 90 ? 18.245 -7.439 3.255 1.00 38.72 90 ALA A CA 1
ATOM 685 C C . ALA A 1 90 ? 17.920 -7.870 1.807 1.00 38.72 90 ALA A C 1
ATOM 687 O O . ALA A 1 90 ? 17.659 -9.039 1.536 1.00 38.72 90 ALA A O 1
ATOM 688 N N . GLY A 1 91 ? 17.944 -6.911 0.872 1.00 42.91 91 GLY A N 1
ATOM 689 C CA . GLY A 1 91 ? 17.766 -7.137 -0.571 1.00 42.91 91 GLY A CA 1
ATOM 690 C C . GLY A 1 91 ? 16.486 -6.555 -1.190 1.00 42.91 91 GLY A C 1
ATOM 691 O O . GLY A 1 91 ? 16.424 -6.404 -2.414 1.00 42.91 91 GLY A O 1
ATOM 692 N N . ALA A 1 92 ? 15.495 -6.155 -0.388 1.00 49.16 92 ALA A N 1
ATOM 693 C CA . ALA A 1 92 ? 14.246 -5.590 -0.900 1.00 49.16 92 ALA A CA 1
ATOM 694 C C . ALA A 1 92 ? 14.347 -4.073 -1.142 1.00 49.16 92 ALA A C 1
ATOM 696 O O . ALA A 1 92 ? 14.852 -3.321 -0.310 1.00 49.16 92 ALA A O 1
ATOM 697 N N . GLY A 1 93 ? 13.846 -3.600 -2.287 1.00 54.16 93 GLY A N 1
ATOM 698 C CA . GLY A 1 93 ? 13.481 -2.188 -2.421 1.00 54.16 93 GLY A CA 1
ATOM 699 C C . GLY A 1 93 ? 12.172 -1.994 -1.676 1.00 54.16 93 GLY A C 1
ATOM 700 O O . GLY A 1 93 ? 11.175 -2.556 -2.113 1.00 54.16 93 GLY A O 1
ATOM 701 N N . LEU A 1 94 ? 12.188 -1.295 -0.544 1.00 60.38 94 LEU A N 1
ATOM 702 C CA . LEU A 1 94 ? 11.034 -1.198 0.343 1.00 60.38 94 LEU A CA 1
ATOM 703 C C . LEU A 1 94 ? 10.510 0.235 0.409 1.00 60.38 94 LEU A C 1
ATOM 705 O O . LEU A 1 94 ? 11.255 1.155 0.743 1.00 60.38 94 LEU A O 1
ATOM 709 N N . VAL A 1 95 ? 9.221 0.405 0.132 1.00 63.19 95 VAL A N 1
ATOM 710 C CA . VAL A 1 95 ? 8.490 1.654 0.378 1.00 63.19 95 VAL A CA 1
ATOM 711 C C . VAL A 1 95 ? 7.396 1.369 1.395 1.00 63.19 95 VAL A C 1
ATOM 713 O O . VAL A 1 95 ? 6.675 0.381 1.254 1.00 63.19 95 VAL A O 1
ATOM 716 N N . VAL A 1 96 ? 7.296 2.207 2.426 1.00 64.62 96 VAL A N 1
ATOM 717 C CA . VAL A 1 96 ? 6.372 2.013 3.549 1.00 64.62 96 VAL A CA 1
ATOM 718 C C . VAL A 1 96 ? 5.578 3.291 3.765 1.00 64.62 96 VAL A C 1
ATOM 720 O O . VAL A 1 96 ? 6.158 4.358 3.927 1.00 64.62 96 VAL A O 1
ATOM 723 N N . GLY A 1 97 ? 4.255 3.187 3.788 1.00 66.12 97 GLY A N 1
ATOM 724 C CA . GLY A 1 97 ? 3.375 4.230 4.303 1.00 66.12 97 GLY A CA 1
ATOM 725 C C . GLY A 1 97 ? 2.785 3.756 5.619 1.00 66.12 97 GLY A C 1
ATOM 726 O O . GLY A 1 97 ? 2.202 2.674 5.643 1.00 66.12 97 GLY A O 1
ATOM 727 N N . ALA A 1 98 ? 2.929 4.522 6.699 1.00 63.50 98 ALA A N 1
ATOM 728 C CA . ALA A 1 98 ? 2.386 4.145 8.003 1.00 63.50 98 ALA A CA 1
ATOM 729 C C . ALA A 1 98 ? 1.712 5.329 8.698 1.00 63.50 98 ALA A C 1
ATOM 731 O O . ALA A 1 98 ? 2.320 6.381 8.856 1.00 63.50 98 ALA A O 1
ATOM 732 N N . ARG A 1 99 ? 0.478 5.132 9.171 1.00 64.88 99 ARG A N 1
ATOM 733 C CA . ARG A 1 99 ? -0.266 6.127 9.950 1.00 64.88 99 ARG A CA 1
ATOM 734 C C . ARG A 1 99 ? -0.703 5.519 11.266 1.00 64.88 99 ARG A C 1
ATOM 736 O O . ARG A 1 99 ? -1.288 4.435 11.318 1.00 64.88 99 ARG A O 1
ATOM 743 N N . TRP A 1 100 ? -0.448 6.268 12.330 1.00 52.41 100 TRP A N 1
ATOM 744 C CA . TRP A 1 100 ? -0.965 5.986 13.657 1.00 52.41 100 TRP A CA 1
ATOM 745 C C . TRP A 1 100 ? -2.299 6.709 13.851 1.00 52.41 100 TRP A C 1
ATOM 747 O O . TRP A 1 100 ? -2.408 7.909 13.597 1.00 52.41 100 TRP A O 1
ATOM 757 N N . ARG A 1 101 ? -3.327 5.983 14.298 1.00 54.72 101 ARG A N 1
ATOM 758 C CA . ARG A 1 101 ? -4.566 6.581 14.805 1.00 54.72 101 ARG A CA 1
ATOM 759 C C . ARG A 1 101 ? -4.636 6.354 16.312 1.00 54.72 101 ARG A C 1
ATOM 761 O O . ARG A 1 101 ? -5.253 5.399 16.767 1.00 54.72 101 ARG A O 1
ATOM 768 N N . GLY A 1 102 ? -3.986 7.238 17.063 1.00 40.00 102 GLY A N 1
ATOM 769 C CA . GLY A 1 102 ? -4.247 7.440 18.487 1.00 40.00 102 GLY A CA 1
ATOM 770 C C . GLY A 1 102 ? -5.210 8.609 18.670 1.00 40.00 102 GLY A C 1
ATOM 771 O O . GLY A 1 102 ? -5.032 9.649 18.041 1.00 40.00 102 GLY A O 1
ATOM 772 N N . LEU A 1 103 ? -6.252 8.414 19.480 1.00 34.22 103 LEU A N 1
ATOM 773 C CA . LEU A 1 103 ? -7.215 9.447 19.869 1.00 34.22 103 LEU A CA 1
ATOM 774 C C . LEU A 1 103 ? -6.496 10.647 20.512 1.00 34.22 103 LEU A C 1
ATOM 776 O O . LEU A 1 103 ? -5.921 10.504 21.590 1.00 34.22 103 LEU A O 1
ATOM 780 N N . PHE A 1 104 ? -6.599 11.812 19.872 1.00 36.72 104 PHE A N 1
ATOM 781 C CA . PHE A 1 104 ? -6.598 13.126 20.516 1.00 36.72 104 PHE A CA 1
ATOM 782 C C . PHE A 1 104 ? -7.800 13.906 19.991 1.00 36.72 104 PHE A C 1
ATOM 784 O O . PHE A 1 104 ? -8.045 13.830 18.762 1.00 36.72 104 PHE A O 1
#

Solvent-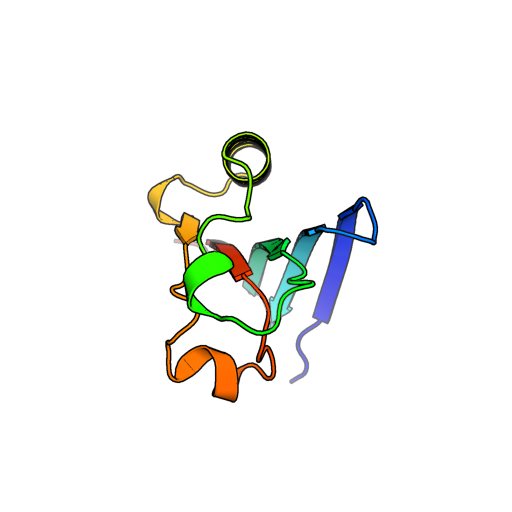accessible surface area (backbone atoms only — not comparable to full-atom values): 6135 Å² total; per-residue (Å²): 134,78,69,50,75,53,74,43,79,77,47,64,76,81,71,48,34,41,34,34,39,35,41,38,37,50,85,93,41,48,34,44,37,32,38,39,39,32,53,62,94,60,102,43,83,81,66,43,76,70,60,67,48,69,67,56,53,51,48,50,51,52,50,31,45,74,73,68,35,54,80,86,35,50,43,78,56,69,77,86,43,78,65,37,64,76,71,73,47,78,75,43,46,45,35,44,28,53,40,79,61,74,96,126

Secondary structure (DSSP, 8-state):
-PPEEEEEEEEE-SSSEEEEEEEEEETTEEEEEEEEEEPP-SS-HHHHTT-S-HHHHHHHHHHHHHTT--GGGEEE--TT-THHHHTT-TT-EEEEEEEEE---

Mean predicted aligned error: 9.94 Å

InterPro domains:
  IPR000566 Lipocalin/cytosolic fatty-acid binding domain [PF00061] (2-79)
  IPR012674 Calycin [G3DSA:2.40.128.20] (1-86)
  IPR012674 Calycin [SSF50814] (5-81)

Nearest PDB structures (foldseek):
  2ns9-assembly1_B  TM=5.596E-01  e=1.789E+00  Aeropyrum pernix
  2pcs-assembly1_A  TM=5.297E-01  e=2.388E+00  Geobacillus kaustophilus HTA426